Protein AF-A0A848NKE8-F1 (afdb_monomer)

Organism: NCBI:txid72557

Sequence (154 aa):
MSNIYPDYAARIQYDFYLLTLDDYPPIWFAGTSPGAWQYAVDIMYRCLKVGYWNLWSEGWMKARQLRNYEDFCNKLAQFNPHKLSNEGAIYWLSPLIYSSDLGEQLVKKYDLATLESYEAGKEYSVCKPFIDEIEKAFAENNIPWGKKLFPVQA

Radius of gyration: 14.75 Å; Cα contacts (8 Å, |Δi|>4): 205; chains: 1; bounding box: 35×33×41 Å

Mean predicted aligned error: 3.87 Å

Foldseek 3Di:
DAPQDPLLLLVLLQVLVVLVVDWAFLLVQCPDDQVSLLVSLLSQLLCCLLVQKDKQAPVVCVVVVNPGSLSLSLLSLEARSNRGDPSNCSSRPPIIMHGDPNSVCLCVVQVSVPWDHRDPPDDGDGSVVSSVVSQVSCVVSVRHPPDRPHHHDD

pLDDT: mean 91.35, std 7.84, range [54.53, 98.06]

Solvent-accessible surface area (backbone atoms only — not comparable to full-atom values): 8792 Å² total; per-residue (Å²): 132,79,77,63,53,69,71,56,43,31,42,52,51,37,53,56,40,49,28,71,76,50,70,40,32,55,51,70,52,24,62,93,50,87,70,31,42,48,51,27,45,54,52,51,43,48,32,46,74,76,44,32,28,43,66,71,32,71,70,59,34,54,76,66,71,38,87,49,65,64,54,48,33,48,50,54,22,65,36,45,82,92,65,60,44,81,70,34,42,55,66,33,60,64,39,30,36,30,49,25,75,60,30,47,49,50,33,63,75,65,49,44,82,81,49,65,76,66,54,94,95,58,90,72,67,66,65,58,73,57,51,56,50,54,47,48,54,27,43,79,68,77,54,39,76,85,62,76,85,51,72,58,54,131

Nearest PDB structures (foldseek):
  6wru-assembly1_Z  TM=5.029E-01  e=7.809E+00  Staphylococcus aureus
  7p48-assembly1_L  TM=2.711E-01  e=4.562E+00  Staphylococcus aureus
  7unv-assembly1_P  TM=2.967E-01  e=7.013E+00  Pseudomonas aeruginosa PAO1
  6dnc-assembly1_R  TM=2.978E-01  e=9.176E+00  Escherichia coli

Secondary structure (DSSP, 8-state):
--SS-HHHHHHHHHHHHHTTT--B-GGGGG-SSTTHHHHHHHHHHHHHHHTSEEEE-HHHHHHTT--SHHHHHHHHHHS-GGG--HHHHHHHHSSEEEE-HHHHHHHHHTTGGGSPPP-TTS-----HHHHHHHHHHHHHTT--TTS-SSPPP-

Structure (mmCIF, N/CA/C/O backbone):
data_AF-A0A848NKE8-F1
#
_entry.id   AF-A0A848NKE8-F1
#
loop_
_atom_site.group_PDB
_atom_site.id
_atom_site.type_symbol
_atom_site.label_atom_id
_atom_site.label_alt_id
_atom_site.label_comp_id
_atom_site.label_asym_id
_atom_site.label_entity_id
_atom_site.label_seq_id
_atom_site.pdbx_PDB_ins_code
_atom_site.Cartn_x
_atom_site.Cartn_y
_atom_site.Cartn_z
_atom_site.occupancy
_atom_site.B_iso_or_equiv
_atom_site.auth_seq_id
_atom_site.auth_comp_id
_atom_site.auth_asym_id
_atom_site.auth_atom_id
_atom_site.pdbx_PDB_model_num
ATOM 1 N N . MET A 1 1 ? 0.546 2.771 21.782 1.00 54.53 1 MET A N 1
ATOM 2 C CA . MET A 1 1 ? 0.247 3.925 20.904 1.00 54.53 1 MET A CA 1
ATOM 3 C C . MET A 1 1 ? 0.497 3.463 19.481 1.00 54.53 1 MET A C 1
ATOM 5 O O . MET A 1 1 ? 1.425 2.682 19.317 1.00 54.53 1 MET A O 1
ATOM 9 N N . SER A 1 2 ? -0.332 3.859 18.512 1.00 68.00 2 SER A N 1
ATOM 10 C CA . SER A 1 2 ? -0.109 3.461 17.114 1.00 68.00 2 SER A CA 1
ATOM 11 C C . SER A 1 2 ? 1.147 4.142 16.568 1.00 68.00 2 SER A C 1
ATOM 13 O O . SER A 1 2 ? 1.379 5.313 16.874 1.00 68.00 2 SER A O 1
ATOM 15 N N . ASN A 1 3 ? 1.959 3.424 15.789 1.00 78.75 3 ASN A N 1
ATOM 16 C CA . ASN A 1 3 ? 3.126 3.991 15.105 1.00 78.75 3 ASN A CA 1
ATOM 17 C C . ASN A 1 3 ? 2.748 4.640 13.764 1.00 78.75 3 ASN A C 1
ATOM 19 O O . ASN A 1 3 ? 3.600 5.242 13.106 1.00 78.75 3 ASN A O 1
ATOM 23 N N . ILE A 1 4 ? 1.491 4.506 13.331 1.00 87.38 4 ILE A N 1
ATOM 24 C CA . ILE A 1 4 ? 0.986 5.127 12.110 1.00 87.38 4 ILE A CA 1
ATOM 25 C C . ILE A 1 4 ? 0.599 6.572 12.436 1.00 87.38 4 ILE A C 1
ATOM 27 O O . ILE A 1 4 ? -0.323 6.829 13.210 1.00 87.38 4 ILE A O 1
ATOM 31 N N . TYR A 1 5 ? 1.316 7.532 11.843 1.00 87.56 5 TYR A N 1
ATOM 32 C CA . TYR A 1 5 ? 0.975 8.952 11.952 1.00 87.56 5 TYR A CA 1
ATOM 33 C C . TYR A 1 5 ? -0.450 9.214 11.435 1.00 87.56 5 TYR A C 1
ATOM 35 O O . TYR A 1 5 ? -0.838 8.580 10.451 1.00 87.56 5 TYR A O 1
ATOM 43 N N . PRO A 1 6 ? -1.201 10.170 12.019 1.00 86.81 6 PRO A N 1
ATOM 44 C CA . PRO A 1 6 ? -2.597 10.429 11.649 1.00 86.81 6 PRO A CA 1
ATOM 45 C C . PRO A 1 6 ? -2.831 10.604 10.145 1.00 86.81 6 PRO A C 1
ATOM 47 O O . PRO A 1 6 ? -3.789 10.058 9.610 1.00 86.81 6 PRO A O 1
ATOM 50 N N . ASP A 1 7 ? -1.908 11.269 9.450 1.00 87.88 7 ASP A N 1
ATOM 51 C CA . ASP A 1 7 ? -2.026 11.521 8.012 1.00 87.88 7 ASP A CA 1
ATOM 52 C C . ASP A 1 7 ? -1.933 10.233 7.187 1.00 87.88 7 ASP A C 1
ATOM 54 O O . ASP A 1 7 ? -2.728 9.993 6.281 1.00 87.88 7 ASP A O 1
ATOM 58 N N . TYR A 1 8 ? -1.011 9.341 7.559 1.00 90.75 8 TYR A N 1
ATOM 59 C CA . TYR A 1 8 ? -0.940 8.014 6.956 1.00 90.75 8 TYR A CA 1
ATOM 60 C C . TYR A 1 8 ? -2.124 7.148 7.361 1.00 90.75 8 TYR A C 1
ATOM 62 O O . TYR A 1 8 ? -2.593 6.375 6.538 1.00 90.75 8 TYR A O 1
ATOM 70 N N . ALA A 1 9 ? -2.629 7.277 8.585 1.00 92.50 9 ALA A N 1
ATOM 71 C CA . ALA A 1 9 ? -3.792 6.526 9.032 1.00 92.50 9 ALA A CA 1
ATOM 72 C C . ALA A 1 9 ? -5.035 6.878 8.199 1.00 92.50 9 ALA A C 1
ATOM 74 O O . ALA A 1 9 ? -5.688 5.985 7.661 1.00 92.50 9 ALA A O 1
ATOM 75 N N . ALA A 1 10 ? -5.303 8.172 8.018 1.00 91.38 10 ALA A N 1
ATOM 76 C CA . ALA A 1 10 ? -6.396 8.653 7.180 1.00 91.38 10 ALA A CA 1
ATOM 77 C C . ALA A 1 10 ? -6.222 8.235 5.717 1.00 91.38 10 ALA A C 1
ATOM 79 O O . ALA A 1 10 ? -7.170 7.789 5.077 1.00 91.38 10 ALA A O 1
ATOM 80 N N . ARG A 1 11 ? -4.995 8.301 5.198 1.00 92.62 11 ARG A N 1
ATOM 81 C CA . ARG A 1 11 ? -4.713 7.852 3.838 1.00 92.62 11 ARG A CA 1
ATOM 82 C C . ARG A 1 11 ? -4.926 6.349 3.654 1.00 92.62 11 ARG A C 1
ATOM 84 O O . ARG A 1 11 ? -5.578 5.952 2.701 1.00 92.62 11 ARG A O 1
ATOM 91 N N . ILE A 1 12 ? -4.446 5.517 4.583 1.00 94.75 12 ILE A N 1
ATOM 92 C CA . ILE A 1 12 ? -4.625 4.059 4.515 1.00 94.75 12 ILE A CA 1
ATOM 93 C C . ILE A 1 12 ? -6.111 3.695 4.559 1.00 94.75 12 ILE A C 1
ATOM 95 O O . ILE A 1 12 ? -6.545 2.855 3.777 1.00 94.75 12 ILE A O 1
ATOM 99 N N . GLN A 1 13 ? -6.900 4.318 5.441 1.00 95.25 13 GLN A N 1
ATOM 100 C CA . GLN A 1 13 ? -8.339 4.037 5.506 1.00 95.25 13 GLN A CA 1
ATOM 101 C C . GLN A 1 13 ? -9.030 4.373 4.176 1.00 95.25 13 GLN A C 1
ATOM 103 O O . GLN A 1 13 ? -9.874 3.609 3.709 1.00 95.25 13 GLN A O 1
ATOM 108 N N . TYR A 1 14 ? -8.633 5.487 3.551 1.00 93.75 14 TYR A N 1
ATOM 109 C CA . TYR A 1 14 ? -9.186 5.931 2.281 1.00 93.75 14 TYR A CA 1
ATOM 110 C C . TYR A 1 14 ? -8.773 4.993 1.149 1.00 93.75 14 TYR A C 1
ATOM 112 O O . TYR A 1 14 ? -9.624 4.592 0.368 1.00 93.75 14 TYR A O 1
ATOM 120 N N . ASP A 1 15 ? -7.508 4.573 1.107 1.00 95.38 15 ASP A N 1
ATOM 121 C CA . ASP A 1 15 ? -6.999 3.618 0.121 1.00 95.38 15 ASP A CA 1
ATOM 122 C C . ASP A 1 15 ? -7.725 2.261 0.216 1.00 95.38 15 ASP A C 1
ATOM 124 O O . ASP A 1 15 ? -8.064 1.671 -0.809 1.00 95.38 15 ASP A O 1
ATOM 128 N N . PHE A 1 16 ? -8.025 1.784 1.432 1.00 96.69 16 PHE A N 1
ATOM 129 C CA . PHE A 1 16 ? -8.840 0.580 1.642 1.00 96.69 16 PHE A CA 1
ATOM 130 C C . PHE A 1 16 ? -10.266 0.746 1.123 1.00 96.69 16 PHE A C 1
ATOM 132 O O . PHE A 1 16 ? -10.754 -0.131 0.418 1.00 96.69 16 PHE A O 1
ATOM 139 N N . TYR A 1 17 ? -10.930 1.854 1.463 1.00 95.06 17 TYR A N 1
ATOM 140 C CA . TYR A 1 17 ? -12.274 2.132 0.965 1.00 95.06 17 TYR A CA 1
ATOM 141 C C . TYR A 1 17 ? -12.288 2.246 -0.564 1.00 95.06 17 TYR A C 1
ATOM 143 O O . TYR A 1 17 ? -13.112 1.622 -1.227 1.00 95.06 17 TYR A O 1
ATOM 151 N N . LEU A 1 18 ? -11.343 2.987 -1.134 1.00 93.50 18 LEU A N 1
ATOM 152 C CA . LEU A 1 18 ? -11.273 3.248 -2.562 1.00 93.50 18 LEU A CA 1
ATOM 153 C C . LEU A 1 18 ? -11.097 1.962 -3.379 1.00 93.50 18 LEU A C 1
ATOM 155 O O . LEU A 1 18 ? -11.766 1.794 -4.392 1.00 93.50 18 LEU A O 1
ATOM 159 N N . LEU A 1 19 ? -10.271 1.026 -2.907 1.00 95.69 19 LEU A N 1
ATOM 160 C CA . LEU A 1 19 ? -10.070 -0.278 -3.549 1.00 95.69 19 LEU A CA 1
ATOM 161 C C . LEU A 1 19 ? -11.298 -1.202 -3.512 1.00 95.69 19 LEU A C 1
ATOM 163 O O . LEU A 1 19 ? -11.263 -2.270 -4.119 1.00 95.69 19 LEU A O 1
ATOM 167 N N . THR A 1 20 ? -12.368 -0.824 -2.805 1.00 94.31 20 THR A N 1
ATOM 168 C CA . THR A 1 20 ? -13.674 -1.502 -2.919 1.00 94.31 20 THR A CA 1
ATOM 169 C C . THR A 1 20 ? -14.536 -0.954 -4.056 1.00 94.31 20 THR A C 1
ATOM 171 O O . THR A 1 20 ? -15.563 -1.549 -4.375 1.00 94.31 20 THR A O 1
ATOM 174 N N . LEU A 1 21 ? -14.149 0.181 -4.649 1.00 92.81 21 LEU A N 1
ATOM 175 C CA . LEU A 1 21 ? -14.893 0.838 -5.724 1.00 92.81 21 LEU A CA 1
ATOM 176 C C . LEU A 1 21 ? -14.376 0.448 -7.111 1.00 92.81 21 LEU A C 1
ATOM 178 O O . LEU A 1 21 ? -15.180 0.322 -8.032 1.00 92.81 21 LEU A O 1
ATOM 182 N N . ASP A 1 22 ? -13.059 0.300 -7.260 1.00 93.94 22 ASP A N 1
ATOM 183 C CA . ASP A 1 22 ? -12.402 -0.040 -8.525 1.00 93.94 22 ASP A CA 1
ATOM 184 C C . ASP A 1 22 ? -10.987 -0.593 -8.278 1.00 93.94 22 ASP A C 1
ATOM 186 O O . ASP A 1 22 ? -10.443 -0.514 -7.168 1.00 93.94 22 ASP A O 1
ATOM 190 N N . ASP A 1 23 ? -10.376 -1.098 -9.342 1.00 94.88 23 ASP A N 1
ATOM 191 C CA . ASP A 1 23 ? -8.998 -1.562 -9.365 1.00 94.88 23 ASP A CA 1
ATOM 192 C C . ASP A 1 23 ? -8.073 -0.417 -9.803 1.00 94.88 23 ASP A C 1
ATOM 194 O O . ASP A 1 23 ? -8.294 0.242 -10.822 1.00 94.88 23 ASP A O 1
ATOM 198 N N . TYR A 1 24 ? -6.975 -0.196 -9.078 1.00 95.44 24 TYR A N 1
ATOM 199 C CA . TYR A 1 24 ? -6.098 0.953 -9.317 1.00 95.44 24 TYR A CA 1
ATOM 200 C C . TYR A 1 24 ? -4.669 0.546 -9.671 1.00 95.44 24 TYR A C 1
ATOM 202 O O . TYR A 1 24 ? -4.090 -0.335 -9.030 1.00 95.44 24 TYR A O 1
ATOM 210 N N . PRO A 1 25 ? -4.027 1.217 -10.644 1.00 95.50 25 PRO A N 1
ATOM 211 C CA . PRO A 1 25 ? -2.602 1.044 -10.862 1.00 95.50 25 PRO A CA 1
ATOM 212 C C . PRO A 1 25 ? -1.800 1.573 -9.659 1.00 95.50 25 PRO A C 1
ATOM 214 O O . PRO A 1 25 ? -2.223 2.544 -9.021 1.00 95.50 25 PRO A O 1
ATOM 217 N N . PRO A 1 26 ? -0.601 1.024 -9.375 1.00 95.81 26 PRO A N 1
ATOM 218 C CA . PRO A 1 26 ? 0.244 1.452 -8.262 1.00 95.81 26 PRO A CA 1
ATOM 219 C C . PRO A 1 26 ? 0.461 2.964 -8.176 1.00 95.81 26 PRO A C 1
ATOM 221 O O . PRO A 1 26 ? 0.593 3.503 -7.077 1.00 95.81 26 PRO A O 1
ATOM 224 N N . ILE A 1 27 ? 0.493 3.661 -9.322 1.00 94.88 27 ILE A N 1
ATOM 225 C CA . ILE A 1 27 ? 0.768 5.104 -9.368 1.00 94.88 27 ILE A CA 1
ATOM 226 C C . ILE A 1 27 ? -0.252 5.915 -8.577 1.00 94.88 27 ILE A C 1
ATOM 228 O O . ILE A 1 27 ? 0.081 6.981 -8.069 1.00 94.88 27 ILE A O 1
ATOM 232 N N . TRP A 1 28 ? -1.466 5.393 -8.415 1.00 92.81 28 TRP A N 1
ATOM 233 C CA . TRP A 1 28 ? -2.498 6.040 -7.626 1.00 92.81 28 TRP A CA 1
ATOM 234 C C . TRP A 1 28 ? -2.055 6.252 -6.167 1.00 92.81 28 TRP A C 1
ATOM 236 O O . TRP A 1 28 ? -2.199 7.339 -5.604 1.00 92.81 28 TRP A O 1
ATOM 246 N N . PHE A 1 29 ? -1.380 5.259 -5.586 1.00 94.06 29 PHE A N 1
ATOM 247 C CA . PHE A 1 29 ? -0.853 5.319 -4.221 1.00 94.06 29 PHE A CA 1
ATOM 248 C C . PHE A 1 29 ? 0.424 6.157 -4.102 1.00 94.06 29 PHE A C 1
ATOM 250 O O . PHE A 1 29 ? 0.844 6.475 -2.991 1.00 94.06 29 PHE A O 1
ATOM 257 N N . ALA A 1 30 ? 1.061 6.556 -5.207 1.00 91.69 30 ALA A N 1
ATOM 258 C CA . ALA A 1 30 ? 2.278 7.368 -5.169 1.00 91.69 30 ALA A CA 1
ATOM 259 C C . ALA A 1 30 ? 2.028 8.809 -4.706 1.00 91.69 30 ALA A C 1
ATOM 261 O O . ALA A 1 30 ? 2.967 9.471 -4.272 1.00 91.69 30 ALA A O 1
ATOM 262 N N . GLY A 1 31 ? 0.776 9.283 -4.742 1.00 83.69 31 GLY A N 1
ATOM 263 C CA . GLY A 1 31 ? 0.428 10.665 -4.411 1.00 83.69 31 GLY A CA 1
ATOM 264 C C . GLY A 1 31 ? 1.139 11.677 -5.317 1.00 83.69 31 GLY A C 1
ATOM 265 O O . GLY A 1 31 ? 1.646 11.337 -6.383 1.00 83.69 31 GLY A O 1
ATOM 266 N N . THR A 1 32 ? 1.179 12.942 -4.900 1.00 77.31 32 THR A N 1
ATOM 267 C CA . THR A 1 32 ? 1.786 14.036 -5.686 1.00 77.31 32 THR A CA 1
ATOM 268 C C . THR A 1 32 ? 3.072 14.595 -5.077 1.00 77.31 32 THR A C 1
ATOM 270 O O . THR A 1 32 ? 3.802 15.316 -5.756 1.00 77.31 32 THR A O 1
ATOM 273 N N . SER A 1 33 ? 3.385 14.264 -3.820 1.00 74.69 33 SER A N 1
ATOM 274 C CA . SER A 1 33 ? 4.585 14.740 -3.129 1.00 74.69 33 SER A CA 1
ATOM 275 C C . SER A 1 33 ? 5.716 13.699 -3.175 1.00 74.69 33 SER A C 1
ATOM 277 O O . SER A 1 33 ? 5.448 12.509 -3.040 1.00 74.69 33 SER A O 1
ATOM 279 N N . PRO A 1 34 ? 7.000 14.101 -3.267 1.00 63.47 34 PRO A N 1
ATOM 280 C CA . PRO A 1 34 ? 8.119 13.151 -3.351 1.00 63.47 34 PRO A CA 1
ATOM 281 C C . PRO A 1 34 ? 8.209 12.139 -2.193 1.00 63.47 34 PRO A C 1
ATOM 283 O O . PRO A 1 34 ? 8.723 11.038 -2.370 1.00 63.47 34 PRO A O 1
ATOM 286 N N . GLY A 1 35 ? 7.707 12.490 -1.002 1.00 72.06 35 GLY A N 1
ATOM 287 C CA . GLY A 1 35 ? 7.657 11.589 0.157 1.00 72.06 35 GLY A CA 1
ATOM 288 C C . GLY A 1 35 ? 6.536 10.544 0.096 1.00 72.06 35 GLY A C 1
ATOM 289 O O . GLY A 1 35 ? 6.621 9.518 0.772 1.00 72.06 35 GLY A O 1
ATOM 290 N N . ALA A 1 36 ? 5.512 10.766 -0.733 1.00 84.25 36 ALA A N 1
ATOM 291 C CA . ALA A 1 36 ? 4.380 9.859 -0.886 1.00 84.25 36 ALA A CA 1
ATOM 292 C C . ALA A 1 36 ? 4.744 8.575 -1.650 1.00 84.25 36 ALA A C 1
ATOM 294 O O . ALA A 1 36 ? 4.089 7.552 -1.457 1.00 84.25 36 ALA A O 1
ATOM 295 N N . TRP A 1 37 ? 5.839 8.581 -2.416 1.00 92.12 37 TRP A N 1
ATOM 296 C CA . TRP A 1 37 ? 6.370 7.378 -3.053 1.00 92.12 37 TRP A CA 1
ATOM 297 C C . TRP A 1 37 ? 6.794 6.308 -2.033 1.00 92.12 37 TRP A C 1
ATOM 299 O O . TRP A 1 37 ? 6.420 5.143 -2.179 1.00 92.12 37 TRP A O 1
ATOM 309 N N . GLN A 1 38 ? 7.510 6.684 -0.965 1.00 94.19 38 GLN A N 1
ATOM 310 C CA . GLN A 1 38 ? 7.908 5.720 0.071 1.00 94.19 38 GLN A CA 1
ATOM 311 C C . GLN A 1 38 ? 6.682 5.103 0.749 1.00 94.19 38 GLN A C 1
ATOM 313 O O . GLN A 1 38 ? 6.631 3.889 0.928 1.00 94.19 38 GLN A O 1
ATOM 318 N N . TYR A 1 39 ? 5.683 5.934 1.065 1.00 94.00 39 TYR A N 1
ATOM 319 C CA . TYR A 1 39 ? 4.403 5.470 1.592 1.00 94.00 39 TYR A CA 1
ATOM 320 C C . TYR A 1 39 ? 3.767 4.422 0.675 1.00 94.00 39 TYR A C 1
ATOM 322 O O . TYR A 1 39 ? 3.403 3.353 1.154 1.00 94.00 39 TYR A O 1
ATOM 330 N N . ALA A 1 40 ? 3.686 4.708 -0.628 1.00 95.50 40 ALA A N 1
ATOM 331 C CA . ALA A 1 40 ? 3.049 3.840 -1.612 1.00 95.50 40 ALA A CA 1
ATOM 332 C C . ALA A 1 40 ? 3.652 2.434 -1.586 1.00 95.50 40 ALA A C 1
ATOM 334 O O . ALA A 1 40 ? 2.941 1.442 -1.449 1.00 95.50 40 ALA A O 1
ATOM 335 N N . VAL A 1 41 ? 4.981 2.349 -1.676 1.00 96.44 41 VAL A N 1
ATOM 336 C CA . VAL A 1 41 ? 5.694 1.067 -1.672 1.00 96.44 41 VAL A CA 1
ATOM 337 C C . VAL A 1 41 ? 5.481 0.328 -0.349 1.00 96.44 41 VAL A C 1
ATOM 339 O O . VAL A 1 41 ? 5.238 -0.881 -0.346 1.00 96.44 41 VAL A O 1
ATOM 342 N N . ASP A 1 42 ? 5.533 1.051 0.770 1.00 95.50 42 ASP A N 1
ATOM 343 C CA . ASP A 1 42 ? 5.389 0.480 2.105 1.00 95.50 42 ASP A CA 1
ATOM 344 C C . ASP A 1 42 ? 3.980 -0.054 2.391 1.00 95.50 42 ASP A C 1
ATOM 346 O O . ASP A 1 42 ? 3.868 -1.132 2.987 1.00 95.50 42 ASP A O 1
ATOM 350 N N . ILE A 1 43 ? 2.923 0.666 1.994 1.00 96.44 43 ILE A N 1
ATOM 351 C CA . ILE A 1 43 ? 1.542 0.219 2.207 1.00 96.44 43 ILE A CA 1
ATOM 352 C C . ILE A 1 43 ? 1.177 -0.915 1.253 1.00 96.44 43 ILE A C 1
ATOM 354 O O . ILE A 1 43 ? 0.656 -1.933 1.705 1.00 96.44 43 ILE A O 1
ATOM 358 N N . MET A 1 44 ? 1.550 -0.804 -0.030 1.00 97.06 44 MET A N 1
ATOM 359 C CA . MET A 1 44 ? 1.285 -1.846 -1.023 1.00 97.06 44 MET A CA 1
ATOM 360 C C . MET A 1 44 ? 1.898 -3.172 -0.594 1.00 97.06 44 MET A C 1
ATOM 362 O O . MET A 1 44 ? 1.196 -4.177 -0.546 1.00 97.06 44 MET A O 1
ATOM 366 N N . TYR A 1 45 ? 3.181 -3.184 -0.219 1.00 97.69 45 TYR A N 1
ATOM 367 C CA . TYR A 1 45 ? 3.821 -4.425 0.202 1.00 97.69 45 TYR A CA 1
ATOM 368 C C . TYR A 1 45 ? 3.117 -5.061 1.401 1.00 97.69 45 TYR A C 1
ATOM 370 O O . TYR A 1 45 ? 2.882 -6.267 1.413 1.00 97.69 45 TYR A O 1
ATOM 378 N N . ARG A 1 46 ? 2.770 -4.258 2.413 1.00 98.00 46 ARG A N 1
ATOM 379 C CA . ARG A 1 46 ? 2.135 -4.761 3.633 1.00 98.00 46 ARG A CA 1
ATOM 380 C C . ARG A 1 46 ? 0.759 -5.347 3.361 1.00 98.00 46 ARG A C 1
ATOM 382 O O . ARG A 1 46 ? 0.487 -6.465 3.792 1.00 98.00 46 ARG A O 1
ATOM 389 N N . CYS A 1 47 ? -0.071 -4.641 2.604 1.00 98.06 47 CYS A N 1
ATOM 390 C CA . CYS A 1 47 ? -1.403 -5.112 2.251 1.00 98.06 47 CYS A CA 1
ATOM 391 C C . CYS A 1 47 ? -1.360 -6.348 1.343 1.00 98.06 47 CYS A C 1
ATOM 393 O O . CYS A 1 47 ? -2.115 -7.288 1.580 1.00 98.06 47 CYS A O 1
ATOM 395 N N . LEU A 1 48 ? -0.440 -6.396 0.373 1.00 96.94 48 LEU A N 1
ATOM 396 C CA . LEU A 1 48 ? -0.232 -7.566 -0.488 1.00 96.94 48 LEU A CA 1
ATOM 397 C C . LEU A 1 48 ? 0.284 -8.777 0.303 1.00 96.94 48 LEU A C 1
ATOM 399 O O . LEU A 1 48 ? -0.168 -9.898 0.096 1.00 96.94 48 LEU A O 1
ATOM 403 N N . LYS A 1 49 ? 1.226 -8.569 1.233 1.00 96.75 49 LYS A N 1
ATOM 404 C CA . LYS A 1 49 ? 1.820 -9.647 2.038 1.00 96.75 49 LYS A CA 1
ATOM 405 C C . LYS A 1 49 ? 0.822 -10.254 3.023 1.00 96.75 49 LYS A C 1
ATOM 407 O O . LYS A 1 49 ? 0.834 -11.467 3.199 1.00 96.75 49 LYS A O 1
ATOM 412 N N . VAL A 1 50 ? -0.016 -9.426 3.652 1.00 97.50 50 VAL A N 1
ATOM 413 C CA . VAL A 1 50 ? -1.083 -9.890 4.559 1.00 97.50 50 VAL A CA 1
ATOM 414 C C . VAL A 1 50 ? -2.265 -10.488 3.789 1.00 97.50 50 VAL A C 1
ATOM 416 O O . VAL A 1 50 ? -2.989 -11.317 4.330 1.00 97.50 50 VAL A O 1
ATOM 419 N N . GLY A 1 51 ? -2.448 -10.104 2.524 1.00 97.06 51 GLY A N 1
ATOM 420 C CA . GLY 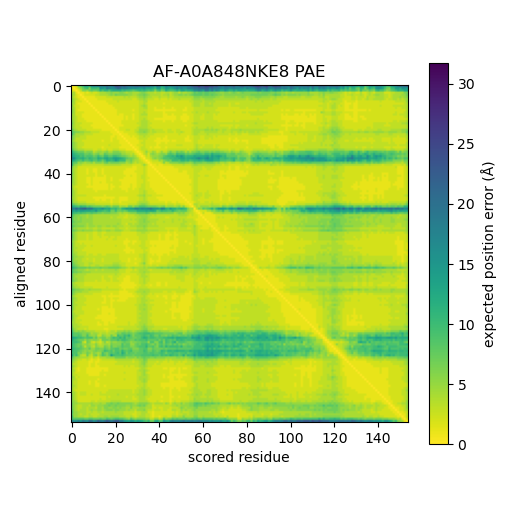A 1 51 ? -3.569 -10.546 1.697 1.00 97.06 51 GLY A CA 1
ATOM 421 C C . GLY A 1 51 ? -4.809 -9.667 1.836 1.00 97.06 51 GLY A C 1
ATOM 422 O O . GLY A 1 51 ? -5.907 -10.127 1.548 1.00 97.06 51 GLY A O 1
ATOM 423 N N . TYR A 1 52 ? -4.661 -8.414 2.276 1.00 98.06 52 TYR A N 1
ATOM 424 C CA . TYR A 1 52 ? -5.733 -7.413 2.225 1.00 98.06 52 TYR A CA 1
ATOM 425 C C . TYR A 1 52 ? -5.963 -6.893 0.811 1.00 98.06 52 TYR A C 1
ATOM 427 O O . TYR A 1 52 ? -7.099 -6.626 0.432 1.00 98.06 52 TYR A O 1
ATOM 435 N N . TRP A 1 53 ? -4.890 -6.765 0.033 1.00 97.56 53 TRP A N 1
ATOM 436 C CA . TRP A 1 53 ? -4.948 -6.391 -1.375 1.00 97.56 53 TRP A CA 1
ATOM 437 C C . TRP A 1 53 ? -4.406 -7.531 -2.225 1.00 97.56 53 TRP A C 1
ATOM 439 O O . TRP A 1 53 ? -3.584 -8.326 -1.766 1.00 97.56 53 TRP A O 1
ATOM 449 N N . ASN A 1 54 ? -4.834 -7.563 -3.478 1.00 95.38 54 ASN A N 1
ATOM 450 C CA . ASN A 1 54 ? -4.348 -8.469 -4.502 1.00 95.38 54 ASN A CA 1
ATOM 451 C C . ASN A 1 54 ? -3.816 -7.679 -5.699 1.00 95.38 54 ASN A C 1
ATOM 453 O O . ASN A 1 54 ? -4.049 -6.479 -5.836 1.00 95.38 54 ASN A O 1
ATOM 457 N N . LEU A 1 55 ? -3.085 -8.371 -6.572 1.00 92.88 55 LEU A N 1
ATOM 458 C CA . LEU A 1 55 ? -2.488 -7.793 -7.769 1.00 92.88 55 LEU A CA 1
ATOM 459 C C . LEU A 1 55 ? -2.981 -8.556 -9.003 1.00 92.88 55 LEU A C 1
ATOM 461 O O . LEU A 1 55 ? -2.653 -9.732 -9.178 1.00 92.88 55 LEU A O 1
ATOM 465 N N . TRP A 1 56 ? -3.742 -7.905 -9.883 1.00 84.19 56 TRP A N 1
ATOM 466 C CA . TRP A 1 56 ? -4.284 -8.514 -11.100 1.00 84.19 56 TRP A CA 1
ATOM 467 C C . TRP A 1 56 ? -3.201 -8.616 -12.172 1.00 84.19 56 TRP A C 1
ATOM 469 O O . TRP A 1 56 ? -3.099 -7.807 -13.094 1.00 84.19 56 TRP A O 1
ATOM 479 N N . SER A 1 57 ? -2.270 -9.552 -11.972 1.00 72.19 57 SER A N 1
ATOM 480 C CA . SER A 1 57 ? -1.032 -9.536 -12.744 1.00 72.19 57 SER A CA 1
ATOM 481 C C . SER A 1 57 ? -0.253 -10.852 -12.766 1.00 72.19 57 SER A C 1
ATOM 483 O O . SER A 1 57 ? 0.902 -10.819 -13.160 1.00 72.19 57 SER A O 1
ATOM 485 N N . GLU A 1 5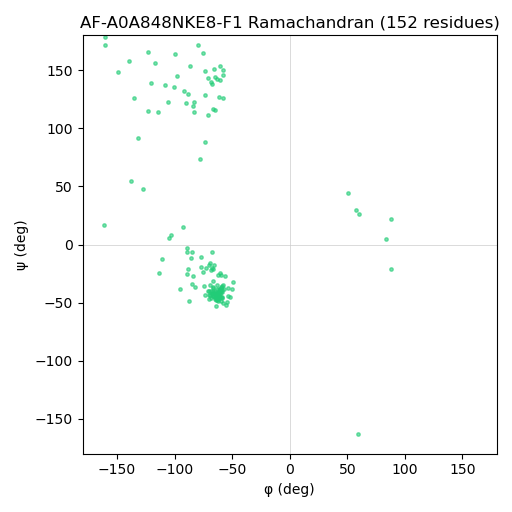8 ? -0.813 -12.018 -12.420 1.00 71.94 58 GLU A N 1
ATOM 486 C CA . GLU A 1 58 ? -0.024 -13.272 -12.384 1.00 71.94 58 GLU A CA 1
ATOM 487 C C . GLU A 1 58 ? 0.755 -13.532 -13.691 1.00 71.94 58 GLU A C 1
ATOM 489 O O . GLU A 1 58 ? 1.960 -13.804 -13.674 1.00 71.94 58 GLU A O 1
ATOM 494 N N . GLY A 1 59 ? 0.108 -13.343 -14.848 1.00 85.62 59 GLY A N 1
ATOM 495 C CA . GLY A 1 59 ? 0.776 -13.416 -16.153 1.00 85.62 59 GLY A CA 1
ATOM 496 C C . GLY A 1 59 ? 1.793 -12.289 -16.383 1.00 85.62 59 GLY A C 1
ATOM 497 O O . GLY A 1 59 ? 2.861 -12.514 -16.953 1.00 85.62 59 GLY A O 1
ATOM 498 N N . TRP A 1 60 ? 1.498 -11.084 -15.898 1.00 91.38 60 TRP A N 1
ATOM 499 C CA . TRP A 1 60 ? 2.362 -9.907 -16.008 1.00 91.38 60 TRP A CA 1
ATOM 500 C C . TRP A 1 60 ? 3.618 -10.010 -15.125 1.00 91.38 60 TRP A C 1
ATOM 502 O O . TRP A 1 60 ? 4.705 -9.666 -15.601 1.00 91.38 60 TRP A O 1
ATOM 512 N N . MET A 1 61 ? 3.496 -10.540 -13.902 1.00 92.38 61 MET A N 1
ATOM 513 C CA . MET A 1 61 ? 4.589 -10.832 -12.971 1.00 92.38 61 MET A CA 1
ATOM 514 C C . MET A 1 61 ? 5.497 -11.900 -13.561 1.00 92.38 61 MET A C 1
ATOM 516 O O . MET A 1 61 ? 6.709 -11.699 -13.644 1.00 92.38 61 MET A O 1
ATOM 520 N N . LYS A 1 62 ? 4.908 -12.993 -14.064 1.00 90.62 62 LYS A N 1
ATOM 521 C CA . LYS A 1 62 ? 5.652 -14.071 -14.720 1.00 90.62 62 LYS A CA 1
ATOM 522 C C . LYS A 1 62 ? 6.427 -13.569 -15.938 1.00 90.62 62 LYS A C 1
ATOM 524 O O . LYS A 1 62 ? 7.610 -13.874 -16.067 1.00 90.62 62 LYS A O 1
ATOM 529 N N . ALA A 1 63 ? 5.804 -12.755 -16.794 1.00 91.62 63 ALA A N 1
ATOM 530 C CA . ALA A 1 63 ? 6.461 -12.166 -17.966 1.00 91.62 63 ALA A CA 1
ATOM 531 C C . ALA A 1 63 ? 7.663 -11.270 -17.604 1.00 91.62 63 ALA A C 1
ATOM 533 O O . ALA A 1 63 ? 8.568 -11.095 -18.415 1.00 91.62 63 ALA A O 1
ATOM 534 N N . ARG A 1 64 ? 7.689 -10.726 -16.382 1.00 92.94 64 ARG A N 1
ATOM 535 C CA . ARG A 1 64 ? 8.765 -9.872 -15.848 1.00 92.94 64 ARG A CA 1
ATOM 536 C C . ARG A 1 64 ? 9.688 -10.592 -14.873 1.00 92.94 64 ARG A C 1
ATOM 538 O O . ARG A 1 64 ? 10.535 -9.950 -14.263 1.00 92.94 64 ARG A O 1
ATOM 545 N N . GLN A 1 65 ? 9.536 -11.911 -14.741 1.00 94.00 65 GLN A N 1
ATOM 546 C CA . GLN A 1 65 ? 10.339 -12.752 -13.853 1.00 94.00 65 GLN A CA 1
ATOM 547 C C . GLN A 1 65 ? 10.273 -12.304 -12.378 1.00 94.00 65 GLN A C 1
ATOM 549 O O . GLN A 1 65 ? 11.220 -12.505 -11.621 1.00 94.00 65 GLN A O 1
ATOM 554 N 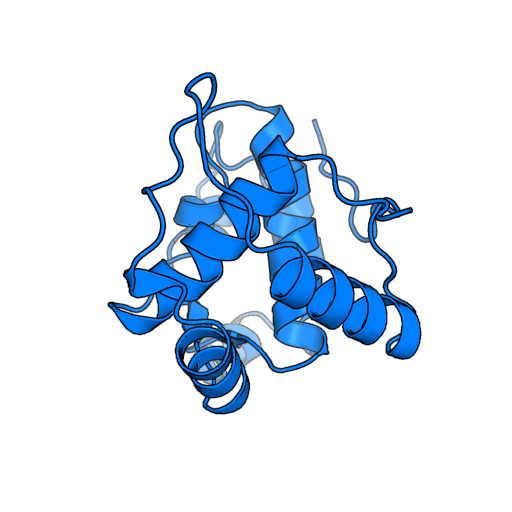N . LEU A 1 66 ? 9.150 -11.706 -11.962 1.00 94.50 66 LEU A N 1
ATOM 555 C CA . LEU A 1 66 ? 8.888 -11.367 -10.564 1.00 94.50 66 LEU A CA 1
ATOM 556 C C . LEU A 1 66 ? 8.342 -12.608 -9.860 1.00 94.50 66 LEU A C 1
ATOM 558 O O . LEU A 1 66 ? 7.334 -13.169 -10.290 1.00 94.50 66 LEU A O 1
ATOM 562 N N . ARG A 1 67 ? 9.006 -13.052 -8.791 1.00 92.25 67 ARG A N 1
ATOM 563 C CA . ARG A 1 67 ? 8.666 -14.312 -8.107 1.00 92.25 67 ARG A CA 1
ATOM 564 C C . ARG A 1 67 ? 7.629 -14.120 -7.009 1.00 92.25 67 ARG A C 1
ATOM 566 O O . ARG A 1 67 ? 6.960 -15.073 -6.629 1.00 92.25 67 ARG A O 1
ATOM 573 N N . ASN A 1 68 ? 7.543 -12.915 -6.458 1.00 93.38 68 ASN A N 1
ATOM 574 C CA . ASN A 1 68 ? 6.698 -12.588 -5.317 1.00 93.38 68 ASN A CA 1
ATOM 575 C C . ASN A 1 68 ? 6.463 -11.067 -5.229 1.00 93.38 68 ASN A C 1
ATOM 577 O O . ASN A 1 68 ? 6.990 -10.284 -6.024 1.00 93.38 68 ASN A O 1
ATOM 581 N N . TYR A 1 69 ? 5.676 -10.646 -4.238 1.00 94.94 69 TYR A N 1
ATOM 582 C CA . TYR A 1 69 ? 5.404 -9.230 -3.985 1.00 94.94 69 TYR A CA 1
ATOM 583 C C . TYR A 1 69 ? 6.637 -8.441 -3.512 1.00 94.94 69 TYR A C 1
ATOM 585 O O . TYR A 1 69 ? 6.678 -7.229 -3.691 1.00 94.94 69 TYR A O 1
ATOM 593 N N . GLU A 1 70 ? 7.664 -9.105 -2.968 1.00 95.56 70 GLU A N 1
ATOM 594 C CA . GLU A 1 70 ? 8.927 -8.453 -2.586 1.00 95.56 70 GLU A CA 1
ATOM 595 C C . GLU A 1 70 ? 9.692 -7.991 -3.832 1.00 95.56 70 GLU A C 1
ATOM 597 O O . GLU A 1 70 ? 10.110 -6.837 -3.898 1.00 95.56 70 GLU A O 1
ATOM 602 N N . ASP A 1 71 ? 9.809 -8.845 -4.855 1.00 95.62 71 ASP A N 1
ATOM 603 C CA . ASP A 1 71 ? 10.424 -8.492 -6.139 1.00 95.62 71 ASP A CA 1
ATOM 604 C C . ASP A 1 71 ? 9.670 -7.324 -6.806 1.00 95.62 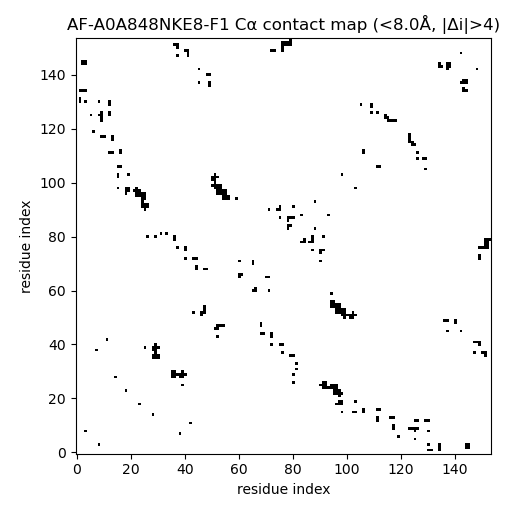71 ASP A C 1
ATOM 606 O O . ASP A 1 71 ? 10.291 -6.398 -7.335 1.00 95.62 71 ASP A O 1
ATOM 610 N N . PHE A 1 72 ? 8.333 -7.338 -6.746 1.00 95.94 72 PHE A N 1
ATOM 611 C CA . PHE A 1 72 ? 7.488 -6.267 -7.281 1.00 95.94 72 PHE A CA 1
ATOM 612 C C . PHE A 1 72 ? 7.701 -4.929 -6.558 1.00 95.94 72 PHE A C 1
ATOM 614 O O . PHE A 1 72 ? 8.013 -3.924 -7.199 1.00 95.94 72 PHE A O 1
ATOM 621 N N . CYS A 1 73 ? 7.596 -4.904 -5.228 1.00 96.31 73 CYS A N 1
ATOM 622 C CA . CYS A 1 73 ? 7.783 -3.681 -4.446 1.00 96.31 73 CYS A CA 1
ATOM 623 C C . CYS A 1 73 ? 9.232 -3.171 -4.497 1.00 96.31 73 CYS A C 1
ATOM 625 O O . CYS A 1 73 ? 9.451 -1.961 -4.530 1.00 96.31 73 CYS A O 1
ATOM 627 N N . ASN A 1 74 ? 10.222 -4.063 -4.610 1.00 96.31 74 ASN A N 1
ATOM 628 C CA . ASN A 1 74 ? 11.612 -3.681 -4.855 1.00 96.31 74 ASN A CA 1
ATOM 629 C C . ASN A 1 74 ? 11.786 -2.980 -6.214 1.00 96.31 74 ASN A C 1
ATOM 631 O O . ASN A 1 74 ? 12.535 -2.011 -6.314 1.00 96.31 74 ASN A O 1
ATOM 635 N N . LYS A 1 75 ? 11.070 -3.418 -7.261 1.00 95.81 75 LYS A N 1
ATOM 636 C CA . LYS A 1 75 ? 11.057 -2.715 -8.553 1.00 95.81 75 LYS A CA 1
ATOM 637 C C . LYS A 1 75 ? 10.387 -1.348 -8.455 1.00 95.81 75 LYS A C 1
ATOM 639 O O . LYS A 1 75 ? 10.950 -0.374 -8.944 1.00 95.81 75 LYS A O 1
ATOM 644 N N . LEU A 1 76 ? 9.248 -1.242 -7.771 1.00 95.69 76 LEU A N 1
ATOM 645 C CA . LEU A 1 76 ? 8.599 0.052 -7.535 1.00 95.69 76 LEU A CA 1
ATOM 646 C C . LEU A 1 76 ? 9.506 1.033 -6.775 1.00 95.69 76 LEU A C 1
ATOM 648 O O . LEU A 1 76 ? 9.494 2.221 -7.078 1.00 95.69 76 LEU A O 1
ATOM 652 N N . ALA A 1 77 ? 10.332 0.556 -5.839 1.00 96.00 77 ALA A N 1
ATOM 653 C CA . ALA A 1 77 ? 11.292 1.386 -5.105 1.00 96.00 77 ALA A CA 1
ATOM 654 C C . ALA A 1 77 ? 12.472 1.905 -5.956 1.00 96.00 77 ALA A C 1
ATOM 656 O O . ALA A 1 77 ? 13.149 2.848 -5.548 1.00 96.00 77 ALA A O 1
ATOM 657 N N . GLN A 1 78 ? 12.718 1.325 -7.135 1.00 95.38 78 GLN A N 1
ATOM 658 C CA . GLN A 1 78 ? 13.788 1.747 -8.051 1.00 95.38 78 GLN A CA 1
ATOM 659 C C . GLN A 1 78 ? 13.342 2.838 -9.034 1.00 95.38 78 GLN A C 1
ATOM 661 O O . GLN A 1 78 ? 14.184 3.551 -9.573 1.00 95.38 78 GLN A O 1
ATOM 666 N N . PHE A 1 79 ? 12.037 2.983 -9.282 1.00 94.31 79 PHE A N 1
ATOM 667 C CA . PHE A 1 79 ? 11.517 3.913 -10.286 1.00 94.31 79 PHE A CA 1
ATOM 668 C C . PHE A 1 79 ? 10.698 5.027 -9.647 1.00 94.31 79 PHE A C 1
ATOM 670 O O . PHE A 1 79 ? 9.608 4.776 -9.142 1.00 94.31 79 PHE A O 1
ATOM 677 N N . ASN A 1 80 ? 11.191 6.264 -9.728 1.00 92.81 80 ASN A N 1
ATOM 678 C CA . ASN A 1 80 ? 10.500 7.430 -9.188 1.00 92.81 80 ASN A CA 1
ATOM 679 C C . ASN A 1 80 ? 9.187 7.701 -9.958 1.00 92.81 80 ASN A C 1
ATOM 681 O O . ASN A 1 80 ? 9.247 8.042 -11.145 1.00 92.81 80 ASN A O 1
ATOM 685 N N . PRO A 1 81 ? 8.007 7.613 -9.312 1.00 93.19 81 PRO A N 1
ATOM 686 C CA . PRO A 1 81 ? 6.718 7.791 -9.978 1.00 93.19 81 PRO A CA 1
ATOM 687 C C . PRO A 1 81 ? 6.477 9.228 -10.463 1.00 93.19 81 PRO A C 1
ATOM 689 O O . PRO A 1 81 ? 5.689 9.443 -11.379 1.00 93.19 81 PRO A O 1
ATOM 692 N N . HIS A 1 82 ? 7.191 10.213 -9.910 1.00 90.75 82 HIS A N 1
ATOM 693 C CA . HIS A 1 82 ? 7.106 11.622 -10.315 1.00 90.75 82 HIS A CA 1
ATOM 694 C C . HIS A 1 82 ? 8.090 11.983 -11.440 1.00 90.75 82 HIS A C 1
ATOM 696 O O . HIS A 1 82 ? 8.068 13.102 -11.953 1.00 90.75 82 HIS A O 1
ATOM 702 N N . LYS A 1 83 ? 8.977 11.052 -11.814 1.00 90.62 83 LYS A N 1
ATOM 703 C CA . LYS A 1 83 ? 9.946 11.172 -12.915 1.00 90.62 83 LYS A CA 1
ATOM 704 C C . LYS A 1 83 ? 9.987 9.859 -13.698 1.00 90.62 83 LYS A C 1
ATOM 706 O O . LYS A 1 83 ? 11.029 9.219 -13.828 1.00 90.62 83 LYS A O 1
ATOM 711 N N . LEU A 1 84 ? 8.811 9.440 -14.155 1.00 88.25 84 LEU A N 1
ATOM 712 C CA . LEU A 1 84 ? 8.578 8.102 -14.677 1.00 88.25 84 LEU A CA 1
ATOM 713 C C . LEU A 1 84 ? 9.385 7.849 -15.960 1.00 88.25 84 LEU A C 1
ATOM 715 O O . LEU A 1 84 ? 9.161 8.483 -16.989 1.00 88.25 84 LEU A O 1
ATOM 719 N N . SER A 1 85 ? 10.322 6.903 -15.902 1.00 93.94 85 SER A N 1
ATOM 720 C CA . SER A 1 85 ? 10.972 6.368 -17.100 1.00 93.94 85 SER A CA 1
ATOM 721 C C . SER A 1 85 ? 10.030 5.413 -17.840 1.00 93.94 85 SER A C 1
ATOM 723 O O . SER A 1 85 ? 9.059 4.917 -17.266 1.00 93.94 85 SER A O 1
ATOM 725 N N . ASN A 1 86 ? 10.346 5.083 -19.097 1.00 94.12 86 ASN A N 1
ATOM 726 C CA . ASN A 1 86 ? 9.591 4.071 -19.849 1.00 94.12 86 ASN A CA 1
ATOM 727 C C . ASN A 1 86 ? 9.559 2.718 -19.121 1.00 94.12 86 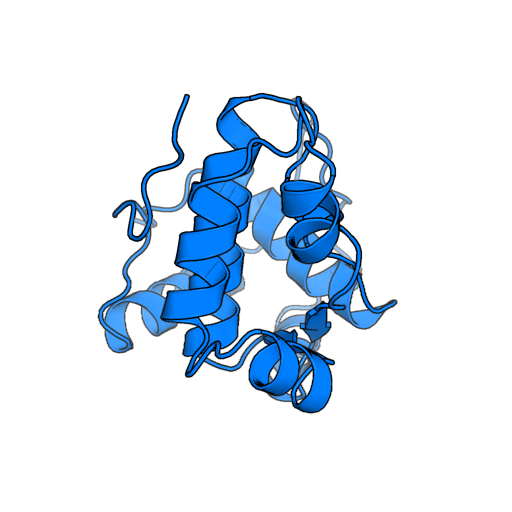ASN A C 1
ATOM 729 O O . ASN A 1 86 ? 8.534 2.045 -19.119 1.00 94.12 86 ASN A O 1
ATOM 733 N N . GLU A 1 87 ? 10.663 2.329 -18.474 1.00 93.38 87 GLU A N 1
ATOM 734 C CA . GLU A 1 87 ? 10.700 1.107 -17.668 1.00 93.38 87 GLU A CA 1
ATOM 735 C C . GLU A 1 87 ? 9.860 1.255 -16.393 1.00 93.38 87 GLU A C 1
ATOM 737 O O . GLU A 1 87 ? 9.067 0.373 -16.082 1.00 93.38 87 GLU A O 1
ATOM 742 N N . GLY A 1 88 ? 9.945 2.391 -15.695 1.00 94.50 88 GLY A N 1
ATOM 743 C CA . GLY A 1 88 ? 9.125 2.663 -14.514 1.00 94.50 88 GLY A CA 1
ATOM 744 C C . GLY A 1 88 ? 7.626 2.634 -14.807 1.00 94.50 88 GLY A C 1
ATOM 745 O O . GLY A 1 88 ? 6.857 2.089 -14.016 1.00 94.50 88 GLY A O 1
ATOM 746 N N . ALA A 1 89 ? 7.213 3.134 -15.974 1.00 95.19 89 ALA A N 1
ATOM 747 C CA . ALA A 1 89 ? 5.822 3.126 -16.419 1.00 95.19 89 ALA A CA 1
ATOM 748 C C . ALA A 1 89 ? 5.231 1.716 -16.479 1.00 95.19 89 ALA A C 1
ATOM 750 O O . ALA A 1 89 ? 4.068 1.512 -16.132 1.00 95.19 89 ALA A O 1
ATOM 751 N N . ILE A 1 90 ? 6.049 0.726 -16.836 1.00 94.56 90 ILE A N 1
ATOM 752 C CA . ILE A 1 90 ? 5.628 -0.671 -16.871 1.00 94.56 90 ILE A CA 1
ATOM 753 C C . ILE A 1 90 ? 5.184 -1.143 -15.480 1.00 94.56 90 ILE A C 1
ATOM 755 O O . ILE A 1 90 ? 4.174 -1.833 -15.377 1.00 94.56 90 ILE A O 1
ATOM 759 N N . TYR A 1 91 ? 5.910 -0.783 -14.420 1.00 95.38 91 TYR A N 1
ATOM 760 C CA . TYR A 1 91 ? 5.606 -1.221 -13.053 1.00 95.38 91 TYR A CA 1
ATOM 761 C C . TYR A 1 91 ? 4.525 -0.369 -12.388 1.00 95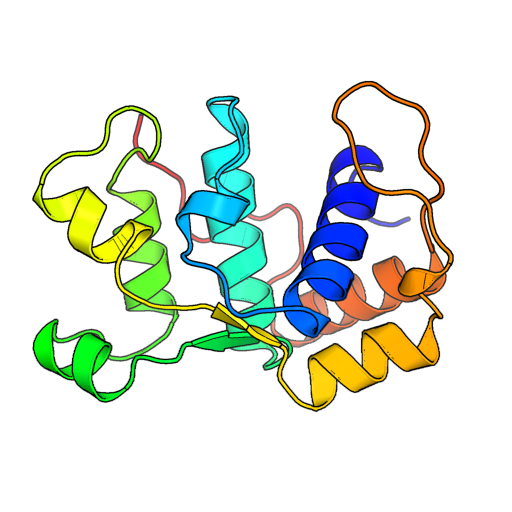.38 91 TYR A C 1
ATOM 763 O O . TYR A 1 91 ? 3.699 -0.907 -11.662 1.00 95.38 91 TYR A O 1
ATOM 771 N N . TRP A 1 92 ? 4.509 0.938 -12.652 1.00 95.62 92 TRP A N 1
ATOM 772 C CA . TRP A 1 92 ? 3.602 1.876 -11.990 1.00 95.62 92 TRP A CA 1
ATOM 773 C C . TRP A 1 92 ? 2.208 1.966 -12.615 1.00 95.62 92 TRP A C 1
ATOM 775 O O . TRP A 1 92 ? 1.269 2.317 -11.904 1.00 95.62 92 TRP A O 1
ATOM 785 N N . LEU A 1 93 ? 2.069 1.678 -13.916 1.00 95.00 93 LEU A N 1
ATOM 786 C CA . LEU A 1 93 ? 0.819 1.902 -14.659 1.00 95.00 93 LEU A CA 1
ATOM 787 C C . LEU A 1 93 ? 0.123 0.626 -15.134 1.00 95.00 93 LEU A C 1
ATOM 789 O O . LEU A 1 93 ? -1.066 0.669 -15.418 1.00 95.00 93 LEU A O 1
ATOM 793 N N . SER A 1 94 ? 0.855 -0.479 -15.303 1.00 92.88 94 SER A N 1
ATOM 794 C CA . SER A 1 94 ? 0.296 -1.678 -15.945 1.00 92.88 94 SER A CA 1
ATOM 795 C C . SER A 1 94 ? -0.416 -2.654 -15.004 1.00 92.88 94 SER A C 1
ATOM 797 O O . SER A 1 94 ? -1.488 -3.119 -15.382 1.00 92.88 94 SER A O 1
ATOM 799 N N . PRO A 1 95 ? 0.152 -3.062 -13.850 1.00 94.69 95 PRO A N 1
ATOM 800 C CA . PRO A 1 95 ? -0.570 -3.966 -12.965 1.00 94.69 95 PRO A CA 1
ATOM 801 C C . PRO A 1 95 ? -1.683 -3.196 -12.253 1.00 94.69 95 PRO A C 1
ATOM 803 O O . PRO A 1 95 ? -1.520 -2.011 -11.973 1.00 94.69 95 PRO A O 1
ATOM 806 N N . LEU A 1 96 ? -2.782 -3.874 -11.932 1.00 95.12 96 LEU A N 1
ATOM 807 C CA . LEU A 1 96 ? -3.852 -3.304 -11.118 1.00 95.12 96 LEU A CA 1
ATOM 808 C C . LEU A 1 96 ? -3.849 -3.937 -9.729 1.00 95.12 96 LEU A C 1
ATOM 810 O O . LEU A 1 96 ? -3.659 -5.146 -9.588 1.00 95.12 96 LEU A O 1
ATOM 814 N N . ILE A 1 97 ? -4.023 -3.105 -8.712 1.00 96.75 97 ILE A N 1
ATOM 815 C CA . ILE A 1 97 ? -4.209 -3.494 -7.319 1.00 96.75 97 ILE A CA 1
ATOM 816 C C . ILE A 1 97 ? -5.698 -3.403 -7.027 1.00 96.75 97 ILE A C 1
ATOM 818 O O . ILE A 1 97 ? -6.333 -2.422 -7.401 1.00 96.75 97 ILE A O 1
ATOM 822 N N . TYR A 1 98 ? -6.227 -4.410 -6.346 1.00 96.12 98 TYR A N 1
ATOM 823 C CA . TYR A 1 98 ? -7.637 -4.486 -5.981 1.00 96.12 98 TYR A CA 1
ATOM 824 C C . TYR A 1 98 ? -7.792 -5.023 -4.561 1.00 96.12 98 TYR A C 1
ATOM 826 O O . TYR A 1 98 ? -6.879 -5.671 -4.028 1.00 96.12 98 TYR A O 1
ATOM 834 N N . SER A 1 99 ? -8.925 -4.739 -3.920 1.00 97.00 99 SER A N 1
ATOM 835 C CA . SER A 1 99 ? -9.209 -5.295 -2.597 1.00 97.00 99 SER A CA 1
ATOM 836 C C . SER A 1 99 ? -9.423 -6.807 -2.685 1.00 97.00 99 SER A C 1
ATOM 838 O O . SER A 1 99 ? -10.092 -7.304 -3.585 1.00 97.00 99 SER A O 1
ATOM 840 N N . SER A 1 100 ? -8.879 -7.562 -1.733 1.00 97.06 100 SER A N 1
ATOM 841 C CA . SER A 1 100 ? -9.281 -8.957 -1.542 1.00 97.06 100 SER A CA 1
ATOM 842 C C . SER A 1 100 ? -10.597 -9.038 -0.758 1.00 97.06 100 SER A C 1
ATOM 844 O O . SER A 1 100 ? -11.023 -8.052 -0.148 1.00 97.06 100 SER A O 1
ATOM 846 N N . ASP A 1 101 ? -11.177 -10.238 -0.659 1.00 97.31 101 ASP A N 1
ATOM 847 C CA . ASP A 1 101 ? -12.310 -10.509 0.237 1.00 97.31 101 ASP A CA 1
ATOM 848 C C . ASP A 1 101 ? -12.012 -10.100 1.690 1.00 97.31 101 ASP A C 1
ATOM 850 O O . ASP A 1 101 ? -12.883 -9.585 2.391 1.00 97.31 101 ASP A O 1
ATOM 854 N N . LEU A 1 102 ? -10.773 -10.309 2.154 1.00 97.19 102 LEU A N 1
ATOM 855 C CA . LEU A 1 102 ? -10.351 -9.930 3.502 1.00 97.19 102 LEU A CA 1
ATOM 856 C C . LEU A 1 102 ? -10.266 -8.402 3.652 1.00 97.19 102 LEU A C 1
ATOM 858 O O . LEU A 1 102 ? -10.681 -7.863 4.679 1.00 97.19 102 LEU A O 1
ATOM 862 N N . GLY A 1 103 ? -9.762 -7.702 2.631 1.00 97.25 103 GLY A N 1
ATOM 863 C CA . GLY A 1 103 ? -9.753 -6.238 2.587 1.00 97.25 103 GLY A CA 1
ATOM 864 C C . GLY A 1 103 ? -11.166 -5.651 2.606 1.00 97.25 103 GLY A C 1
ATOM 865 O O . GLY A 1 103 ? -11.457 -4.757 3.402 1.00 97.25 103 GLY A O 1
ATOM 866 N N . GLU A 1 104 ? -12.083 -6.220 1.821 1.00 97.00 104 GLU A N 1
ATOM 867 C CA . GLU A 1 104 ? -13.483 -5.792 1.792 1.00 97.00 104 GLU A CA 1
ATOM 868 C C . GLU A 1 104 ? -14.193 -6.034 3.127 1.00 97.00 104 GLU A C 1
ATOM 870 O O . GLU A 1 104 ? -14.994 -5.209 3.576 1.00 97.00 104 GLU A O 1
ATOM 875 N N . GLN A 1 105 ? -13.916 -7.169 3.775 1.00 97.50 105 GLN A N 1
ATOM 876 C CA . GLN A 1 105 ? -14.462 -7.473 5.096 1.00 97.50 105 GLN A CA 1
ATOM 877 C C . GLN A 1 105 ? -14.015 -6.444 6.136 1.00 97.50 105 GLN A C 1
ATOM 879 O O . GLN A 1 105 ? -14.835 -6.048 6.963 1.00 97.50 105 GLN A O 1
ATOM 884 N N . LEU A 1 106 ? -12.766 -5.967 6.082 1.00 97.25 106 LEU A N 1
ATOM 885 C CA . LEU A 1 106 ? -12.297 -4.889 6.957 1.00 97.25 106 LEU A CA 1
ATOM 886 C C . LEU A 1 106 ? -13.047 -3.579 6.707 1.00 97.25 106 LEU A C 1
ATOM 888 O O . LEU A 1 106 ? -13.495 -2.949 7.665 1.00 97.25 106 LEU A O 1
ATOM 892 N N . VAL A 1 107 ? -13.226 -3.197 5.440 1.00 96.62 107 VAL A N 1
ATOM 893 C CA . VAL A 1 107 ? -13.960 -1.977 5.063 1.00 96.62 107 VAL A CA 1
ATOM 894 C C . VAL A 1 107 ? -15.393 -2.021 5.595 1.00 96.62 107 VAL A C 1
ATOM 896 O O . VAL A 1 107 ? -15.839 -1.059 6.217 1.00 96.62 107 VAL A O 1
ATOM 899 N N . LYS A 1 108 ? -16.086 -3.156 5.426 1.00 96.25 108 LYS A N 1
ATOM 900 C CA . LYS A 1 108 ? -17.458 -3.372 5.922 1.00 96.25 108 LYS A CA 1
ATOM 901 C C . LYS A 1 108 ? -17.523 -3.406 7.451 1.00 96.25 108 LYS A C 1
ATOM 903 O O . LYS A 1 108 ? -18.400 -2.785 8.040 1.00 96.25 108 LYS A O 1
ATOM 908 N N . LYS A 1 109 ? -16.595 -4.112 8.106 1.00 97.44 109 LYS A N 1
ATOM 909 C CA . LYS A 1 109 ? -16.532 -4.255 9.573 1.00 97.44 109 LYS A CA 1
ATOM 910 C C . LYS A 1 109 ? -16.385 -2.912 10.285 1.00 97.44 109 LYS A C 1
ATOM 912 O O . LYS A 1 109 ? -16.936 -2.742 11.369 1.00 97.44 109 LYS A O 1
ATOM 917 N N . TYR A 1 110 ? -15.624 -1.997 9.692 1.00 96.88 110 TYR A N 1
ATOM 918 C CA . TYR A 1 110 ? -15.304 -0.697 10.277 1.00 96.88 110 TYR A CA 1
ATOM 919 C C . TYR A 1 110 ? -16.059 0.474 9.650 1.00 96.88 110 TYR A C 1
ATOM 921 O O . TYR A 1 110 ? -15.786 1.614 10.016 1.00 96.88 110 TYR A O 1
ATOM 929 N N . ASP A 1 111 ? -16.992 0.184 8.740 1.00 94.06 111 ASP A N 1
ATOM 930 C CA . ASP A 1 111 ? -17.834 1.160 8.050 1.00 94.06 111 ASP A CA 1
ATOM 931 C C . ASP A 1 111 ? -17.033 2.319 7.429 1.00 94.06 111 ASP A C 1
ATOM 933 O O . ASP A 1 111 ? -17.379 3.490 7.553 1.00 94.06 111 ASP A O 1
ATOM 937 N N . LEU A 1 112 ? -15.915 2.007 6.759 1.00 93.25 112 LEU A N 1
ATOM 938 C CA . LEU A 1 112 ? -14.996 3.050 6.274 1.00 93.25 112 LEU A CA 1
ATOM 939 C C . LEU A 1 112 ? -15.615 3.950 5.189 1.00 93.25 112 LEU A C 1
ATOM 941 O O . LEU A 1 112 ? -15.117 5.046 4.955 1.00 93.25 112 LEU A O 1
ATOM 945 N N . ALA A 1 113 ? -16.704 3.510 4.551 1.00 85.50 113 ALA A N 1
ATOM 946 C CA . ALA A 1 113 ? -17.428 4.273 3.535 1.00 85.50 113 ALA A CA 1
ATOM 947 C C . ALA A 1 113 ? -18.147 5.515 4.092 1.00 85.50 113 ALA A C 1
ATOM 949 O O . ALA A 1 113 ? -18.451 6.43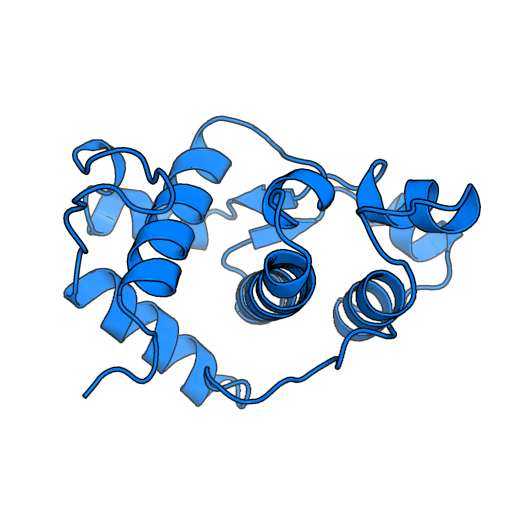2 3.331 1.00 85.50 113 ALA A O 1
ATOM 950 N N . THR A 1 114 ? -18.439 5.551 5.398 1.00 82.94 114 THR A N 1
ATOM 951 C CA . THR A 1 114 ? -19.096 6.698 6.050 1.00 82.94 114 THR A CA 1
ATOM 952 C C . THR A 1 114 ? -18.106 7.739 6.567 1.00 82.94 114 THR A C 1
ATOM 954 O O . THR A 1 114 ? -18.516 8.787 7.070 1.00 82.94 114 THR A O 1
ATOM 957 N N . LEU A 1 115 ? -16.804 7.478 6.426 1.00 81.94 115 LEU A N 1
ATOM 958 C CA . LEU A 1 115 ? -15.740 8.387 6.830 1.00 81.94 115 LEU A CA 1
ATOM 959 C C . LEU A 1 115 ? -15.418 9.386 5.715 1.00 81.94 115 LEU A C 1
ATOM 961 O O . LEU A 1 115 ? -15.614 9.127 4.529 1.00 81.94 115 LEU A O 1
ATOM 965 N N . GLU A 1 116 ? -14.903 10.548 6.107 1.00 74.50 116 GLU A N 1
ATOM 966 C CA . GLU A 1 116 ? -14.512 11.597 5.167 1.00 74.50 116 GLU A CA 1
ATOM 967 C C . GLU A 1 116 ? -13.380 11.130 4.237 1.00 74.50 116 GLU A C 1
ATOM 969 O O . GLU A 1 116 ? -12.452 10.426 4.648 1.00 74.50 116 GLU A O 1
ATOM 974 N N . SER A 1 117 ? -13.441 11.556 2.971 1.00 77.50 117 SER A N 1
ATOM 975 C CA . SER A 1 117 ? -12.371 11.319 2.000 1.00 77.50 117 SER A CA 1
ATOM 976 C C . SER A 1 117 ? -11.066 11.966 2.458 1.00 77.50 117 SER A C 1
ATOM 978 O O . SER A 1 117 ? -11.073 13.096 2.949 1.00 77.50 117 SER A O 1
ATOM 980 N N . TYR A 1 118 ? -9.936 11.300 2.227 1.00 81.06 118 TYR A N 1
ATOM 981 C CA . TYR A 1 118 ? -8.633 11.873 2.548 1.00 81.06 118 TYR A CA 1
ATOM 982 C C . TYR A 1 118 ? -8.244 12.982 1.562 1.00 81.06 118 TYR A C 1
ATOM 984 O O . TYR A 1 118 ? -8.195 12.770 0.350 1.00 81.06 118 TYR A O 1
ATOM 992 N N . GLU A 1 119 ? -7.872 14.143 2.100 1.00 79.56 119 GLU A N 1
ATOM 993 C CA . GLU A 1 119 ? -7.188 15.208 1.372 1.00 79.56 119 GLU A CA 1
ATOM 994 C C . GLU A 1 119 ? -6.037 15.748 2.225 1.00 79.56 119 GLU A C 1
ATOM 996 O O . GLU A 1 119 ? -6.223 16.138 3.380 1.00 79.56 119 GLU A O 1
ATOM 1001 N N . ALA A 1 120 ? -4.828 15.761 1.659 1.00 74.81 120 ALA A N 1
ATOM 1002 C CA . ALA A 1 120 ? -3.627 16.162 2.381 1.00 74.81 120 ALA A CA 1
ATOM 1003 C C . ALA A 1 120 ? -3.752 17.596 2.927 1.00 74.81 120 ALA A C 1
ATOM 1005 O O . ALA A 1 120 ? -3.997 18.541 2.176 1.00 74.81 120 ALA A O 1
ATOM 1006 N N . GLY A 1 121 ? -3.540 17.760 4.236 1.00 72.25 121 GLY A N 1
ATOM 1007 C CA . GLY A 1 121 ? -3.597 19.060 4.912 1.00 72.25 121 GLY A CA 1
ATOM 1008 C C . GLY A 1 121 ? -4.998 19.539 5.317 1.00 72.25 121 GLY A C 1
ATOM 1009 O O . GLY A 1 121 ? -5.108 20.659 5.817 1.00 72.25 121 GLY A O 1
ATOM 1010 N N . LYS A 1 122 ? -6.049 18.727 5.134 1.00 78.00 122 LYS A N 1
ATOM 1011 C CA . LYS A 1 122 ? -7.393 18.983 5.683 1.00 78.00 122 LYS A CA 1
ATOM 1012 C C . LYS A 1 122 ? -7.646 18.182 6.961 1.00 78.00 122 LYS A C 1
ATOM 1014 O O . LYS A 1 122 ? -6.907 17.250 7.263 1.00 78.00 122 LYS A O 1
ATOM 1019 N N . GLU A 1 123 ? -8.674 18.565 7.721 1.00 80.62 123 GLU A N 1
ATOM 1020 C CA . GLU A 1 123 ? -9.188 17.726 8.810 1.00 80.62 123 GLU A CA 1
ATOM 1021 C C . GLU A 1 123 ? -9.777 16.431 8.247 1.00 80.62 123 GLU A C 1
ATOM 1023 O O . GLU A 1 123 ? -10.348 16.416 7.157 1.00 80.62 123 GLU A O 1
ATOM 1028 N N . TYR A 1 124 ? -9.597 15.347 8.996 1.00 81.12 124 TYR A N 1
ATOM 1029 C CA . TYR A 1 124 ? -10.092 14.021 8.662 1.00 81.12 124 TYR A CA 1
ATOM 1030 C C . TYR A 1 124 ? -10.412 13.250 9.939 1.00 81.12 124 TYR A C 1
ATOM 1032 O O . TYR A 1 124 ? -9.738 13.378 10.966 1.00 81.12 124 TYR A O 1
ATOM 1040 N N . SER A 1 125 ? -11.412 12.381 9.855 1.00 87.25 125 SER A N 1
ATOM 1041 C CA . SER A 1 125 ? -11.718 11.414 10.908 1.00 87.25 125 SER A CA 1
ATOM 1042 C C . SER A 1 125 ? -10.923 10.129 10.697 1.00 87.25 125 SER A C 1
ATOM 1044 O O . SER A 1 125 ? -10.948 9.573 9.607 1.00 87.25 125 SER A O 1
ATOM 1046 N N . VAL A 1 126 ? -10.233 9.627 11.726 1.00 90.31 126 VAL A N 1
ATOM 1047 C CA . VAL A 1 126 ? -9.499 8.349 11.664 1.00 90.31 126 VAL A CA 1
ATOM 1048 C C . VAL A 1 126 ? -10.244 7.276 12.447 1.00 90.31 126 VAL A C 1
ATOM 1050 O O . VAL A 1 126 ? -10.431 7.405 13.661 1.00 90.31 126 VAL A O 1
ATOM 1053 N N . CYS A 1 127 ? -10.592 6.166 11.791 1.00 93.94 127 CYS A N 1
ATOM 1054 C CA . CYS A 1 127 ? -11.119 4.989 12.482 1.00 93.94 127 CYS A CA 1
ATOM 1055 C C . CYS A 1 127 ? -9.999 4.257 13.235 1.00 93.94 127 CYS A C 1
ATOM 1057 O O . CYS A 1 127 ? -9.348 3.346 12.725 1.00 93.94 127 CYS A O 1
ATOM 1059 N N . LYS A 1 128 ? -9.752 4.664 14.483 1.00 93.25 128 LYS A N 1
ATOM 1060 C CA . LYS A 1 128 ? -8.675 4.100 15.308 1.00 93.25 128 LYS A CA 1
ATOM 1061 C C . LYS A 1 128 ? -8.717 2.562 15.440 1.00 93.25 128 LYS A C 1
ATOM 1063 O O . LYS A 1 128 ? -7.653 1.963 15.299 1.00 93.25 128 LYS A O 1
ATOM 1068 N N . PRO A 1 129 ? -9.874 1.907 15.670 1.00 95.88 129 PRO A N 1
ATOM 1069 C CA . PRO A 1 129 ? -9.935 0.445 15.744 1.00 95.88 129 PRO A CA 1
ATOM 1070 C C . PRO A 1 129 ? -9.458 -0.259 14.466 1.00 95.88 129 PRO A C 1
ATOM 1072 O O . PRO A 1 129 ? -8.739 -1.251 14.554 1.00 95.88 129 PRO A O 1
ATOM 1075 N N . PHE A 1 130 ? -9.788 0.287 13.290 1.00 96.31 130 PHE A N 1
ATOM 1076 C CA . PHE A 1 130 ? -9.292 -0.219 12.008 1.00 96.31 130 PHE A CA 1
ATOM 1077 C C . PHE A 1 130 ? -7.763 -0.117 11.921 1.00 96.31 130 PHE A C 1
ATOM 1079 O O . PHE A 1 130 ? -7.094 -1.094 11.587 1.00 96.31 130 PHE A O 1
ATOM 1086 N N . ILE A 1 131 ? -7.205 1.041 12.284 1.00 96.44 131 ILE A N 1
ATOM 1087 C CA . ILE A 1 131 ? -5.757 1.290 12.245 1.00 96.44 131 ILE A CA 1
ATOM 1088 C C . ILE A 1 131 ? -4.997 0.370 13.204 1.00 96.44 131 ILE A C 1
ATOM 1090 O O . ILE A 1 131 ? -3.982 -0.214 12.824 1.00 96.44 131 ILE A O 1
ATOM 1094 N N . ASP A 1 132 ? -5.506 0.201 14.425 1.00 96.31 132 ASP A N 1
ATOM 1095 C CA . ASP A 1 132 ? -4.900 -0.686 15.417 1.00 96.31 132 ASP A CA 1
ATOM 1096 C C . ASP A 1 132 ? -4.931 -2.163 14.930 1.00 96.31 132 ASP A C 1
ATOM 1098 O O . ASP A 1 132 ? -3.977 -2.909 15.167 1.00 96.31 132 ASP A O 1
ATOM 1102 N N . GLU A 1 133 ? -5.972 -2.588 14.196 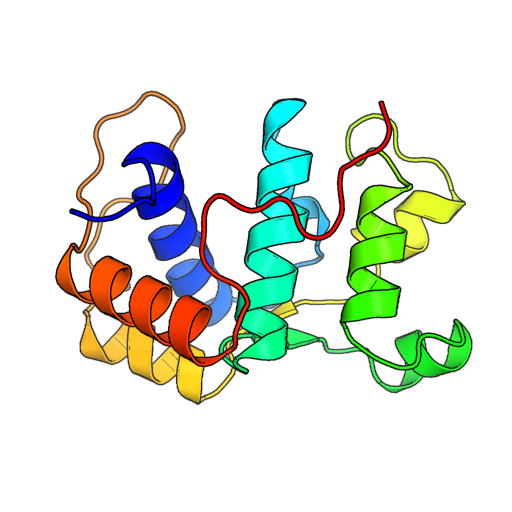1.00 96.81 133 GLU A N 1
ATOM 1103 C CA . GLU A 1 133 ? -6.075 -3.942 13.620 1.00 96.81 133 GLU A CA 1
ATOM 1104 C C . GLU A 1 133 ? -5.086 -4.186 12.473 1.00 96.81 133 GLU A C 1
ATOM 1106 O O . GLU A 1 133 ? -4.381 -5.200 12.480 1.00 96.81 133 GLU A O 1
ATOM 1111 N N . ILE A 1 134 ? -4.978 -3.263 11.512 1.00 97.06 134 ILE A N 1
ATOM 1112 C CA . ILE A 1 134 ? -4.019 -3.423 10.409 1.00 97.06 134 ILE A CA 1
ATOM 1113 C C . ILE A 1 134 ? -2.574 -3.349 10.909 1.00 97.06 134 ILE A C 1
ATOM 1115 O O . ILE A 1 134 ? -1.729 -4.120 10.458 1.00 97.06 134 ILE A O 1
ATOM 1119 N N . GLU A 1 135 ? -2.280 -2.483 11.884 1.00 96.06 135 GLU A N 1
ATOM 1120 C CA . GLU A 1 135 ? -0.938 -2.358 12.451 1.00 96.06 135 GLU A CA 1
ATOM 1121 C C . GLU A 1 135 ? -0.531 -3.638 13.183 1.00 96.06 135 GLU A C 1
ATOM 1123 O O . GLU A 1 135 ? 0.595 -4.119 13.019 1.00 96.06 135 GLU A O 1
ATOM 1128 N N . LYS A 1 136 ? -1.465 -4.230 13.938 1.00 96.62 136 LYS A N 1
ATOM 1129 C CA . LYS A 1 136 ? -1.271 -5.535 14.568 1.00 96.62 136 LYS A CA 1
ATOM 1130 C C . LYS A 1 136 ? -1.000 -6.619 13.524 1.00 96.62 136 LYS A C 1
ATOM 1132 O O . LYS A 1 136 ? -0.011 -7.336 13.659 1.00 96.62 136 LYS A O 1
ATOM 1137 N N . ALA A 1 137 ? -1.801 -6.696 12.461 1.00 97.62 137 ALA A N 1
ATOM 1138 C CA . ALA A 1 137 ? -1.602 -7.676 11.394 1.00 97.62 137 ALA A CA 1
ATOM 1139 C C . ALA A 1 137 ? -0.237 -7.516 10.700 1.00 97.62 137 ALA A C 1
ATOM 1141 O O . ALA A 1 137 ? 0.440 -8.504 10.406 1.00 97.62 137 ALA A O 1
ATOM 1142 N N . PHE A 1 138 ? 0.219 -6.278 10.485 1.00 96.94 138 PHE A N 1
ATOM 1143 C CA . PHE A 1 138 ? 1.553 -6.005 9.947 1.00 96.94 138 PHE A CA 1
ATOM 1144 C C . PHE A 1 138 ? 2.663 -6.480 10.892 1.00 96.94 138 PHE A C 1
ATOM 1146 O O . PHE A 1 138 ? 3.640 -7.083 10.443 1.00 96.94 138 PHE A O 1
ATOM 1153 N N . ALA A 1 139 ? 2.524 -6.241 12.197 1.00 96.25 139 ALA A N 1
ATOM 1154 C CA . ALA A 1 139 ? 3.487 -6.706 13.190 1.00 96.25 139 ALA A CA 1
ATOM 1155 C C . ALA A 1 139 ? 3.536 -8.243 13.275 1.00 96.25 139 ALA A C 1
ATOM 1157 O O . ALA A 1 139 ? 4.625 -8.815 13.263 1.00 96.25 139 ALA A O 1
ATOM 1158 N N . GLU A 1 140 ? 2.380 -8.912 13.277 1.00 97.12 140 GLU A N 1
ATOM 1159 C CA . GLU A 1 140 ? 2.262 -10.380 13.298 1.00 97.12 140 GLU A CA 1
ATOM 1160 C C . GLU A 1 140 ? 2.879 -11.042 12.053 1.00 97.12 140 GLU A C 1
ATOM 1162 O O . GLU A 1 140 ? 3.387 -12.159 12.129 1.00 97.12 140 GLU A O 1
ATOM 1167 N N . ASN A 1 141 ? 2.930 -10.323 10.927 1.00 96.25 141 ASN A N 1
ATOM 1168 C CA . ASN A 1 141 ? 3.581 -10.757 9.688 1.00 96.25 141 ASN A CA 1
ATOM 1169 C C . ASN A 1 141 ? 5.051 -10.300 9.558 1.00 96.25 141 ASN A C 1
ATOM 1171 O O . ASN A 1 141 ? 5.628 -10.378 8.474 1.00 96.25 141 ASN A O 1
ATOM 1175 N N . ASN A 1 142 ? 5.687 -9.840 10.645 1.00 95.12 142 ASN A N 1
ATOM 1176 C CA . ASN A 1 142 ? 7.081 -9.361 10.688 1.00 95.12 142 ASN A CA 1
ATOM 1177 C C . ASN A 1 142 ? 7.382 -8.156 9.772 1.00 95.12 142 ASN A C 1
ATOM 1179 O O . ASN A 1 142 ? 8.526 -7.933 9.362 1.00 95.12 142 ASN A O 1
ATOM 1183 N N . ILE A 1 143 ? 6.366 -7.349 9.471 1.00 95.88 143 ILE A N 1
ATOM 1184 C CA . ILE A 1 143 ? 6.446 -6.174 8.592 1.00 95.88 143 ILE A CA 1
ATOM 1185 C C . ILE A 1 143 ? 5.871 -4.918 9.276 1.00 95.88 143 ILE A C 1
ATOM 1187 O O . ILE A 1 143 ? 5.088 -4.190 8.663 1.00 95.88 143 ILE A O 1
ATOM 1191 N N . PRO A 1 144 ? 6.249 -4.618 10.538 1.00 95.31 144 PRO A N 1
ATOM 1192 C CA . PRO A 1 144 ? 5.638 -3.540 11.315 1.00 95.31 144 PRO A CA 1
ATOM 1193 C C . PRO A 1 144 ? 5.755 -2.189 10.605 1.00 95.31 144 PRO A C 1
ATOM 1195 O O . PRO A 1 144 ? 6.710 -1.941 9.857 1.00 95.31 144 PRO A O 1
ATOM 1198 N N . TRP A 1 145 ? 4.786 -1.303 10.834 1.00 93.12 145 TRP A N 1
ATOM 1199 C CA . TRP A 1 145 ? 4.837 0.059 10.307 1.00 93.12 145 TRP A CA 1
ATOM 1200 C C . TRP A 1 145 ? 6.065 0.830 10.830 1.00 93.12 145 TRP A C 1
ATOM 1202 O O . TRP A 1 145 ? 6.609 0.519 11.887 1.00 93.12 145 TRP A O 1
ATOM 1212 N N . GLY A 1 146 ? 6.541 1.818 10.068 1.00 87.12 146 GLY A N 1
ATOM 1213 C CA . GLY A 1 146 ? 7.705 2.648 10.416 1.00 87.12 146 GLY A CA 1
ATOM 1214 C C . GLY A 1 146 ? 9.061 2.093 9.959 1.00 87.12 146 GLY A C 1
ATOM 1215 O O . GLY A 1 146 ? 10.002 2.864 9.766 1.00 87.12 146 GLY A O 1
ATOM 1216 N N . LYS A 1 147 ? 9.175 0.785 9.691 1.00 87.81 147 LYS A N 1
ATOM 1217 C CA . LYS A 1 147 ? 10.352 0.210 9.020 1.00 87.81 147 LYS A CA 1
ATOM 1218 C C . LYS A 1 147 ? 10.208 0.343 7.502 1.00 87.81 147 LYS A C 1
ATOM 1220 O O . LYS A 1 147 ? 9.300 -0.252 6.926 1.00 87.81 147 LYS A O 1
ATOM 1225 N N . LYS A 1 148 ? 11.129 1.053 6.847 1.00 90.50 148 LYS A N 1
ATOM 1226 C CA . LYS A 1 148 ? 11.216 1.078 5.377 1.00 90.50 148 LYS A CA 1
ATOM 1227 C C . LYS A 1 148 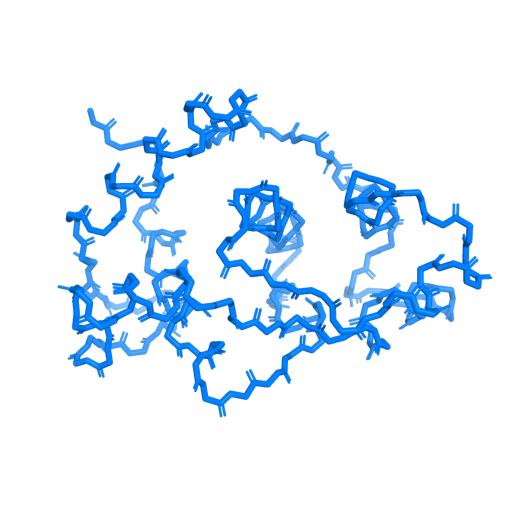? 11.729 -0.273 4.890 1.00 90.50 148 LYS A C 1
ATOM 1229 O O . LYS A 1 148 ? 12.877 -0.623 5.164 1.00 90.50 148 LYS A O 1
ATOM 1234 N N . LEU A 1 149 ? 10.876 -1.041 4.220 1.00 90.75 149 LEU A N 1
ATOM 1235 C CA . LEU A 1 149 ? 11.230 -2.389 3.750 1.00 90.75 149 LEU A CA 1
ATOM 1236 C C . LEU A 1 149 ? 11.940 -2.340 2.397 1.00 90.75 149 LEU A C 1
ATOM 1238 O O . LEU A 1 149 ? 12.880 -3.094 2.165 1.00 90.75 149 LEU A O 1
ATOM 1242 N N . PHE A 1 150 ? 11.544 -1.378 1.565 1.00 94.50 150 PHE A N 1
ATOM 1243 C CA . PHE A 1 150 ? 12.160 -1.078 0.279 1.00 94.50 150 PHE A CA 1
ATOM 1244 C C . PHE A 1 150 ? 12.400 0.436 0.216 1.00 94.50 150 PHE A C 1
ATOM 1246 O O . PHE A 1 150 ? 11.482 1.191 -0.117 1.00 94.50 150 PHE A O 1
ATOM 1253 N N . PRO A 1 151 ? 13.584 0.918 0.637 1.00 93.94 151 PRO A N 1
ATOM 1254 C CA . PRO A 1 151 ? 13.914 2.334 0.557 1.00 93.94 151 PRO A CA 1
ATOM 1255 C C . PRO A 1 151 ? 13.903 2.815 -0.896 1.00 93.94 151 PRO A C 1
ATOM 1257 O O . PRO A 1 151 ? 14.573 2.227 -1.745 1.00 93.94 151 PRO A O 1
ATOM 1260 N N . VAL A 1 152 ? 13.150 3.879 -1.172 1.00 93.19 152 VAL A N 1
ATOM 1261 C CA . VAL A 1 152 ? 13.054 4.452 -2.521 1.00 93.19 152 VAL A CA 1
ATOM 1262 C C . VAL A 1 152 ? 14.351 5.153 -2.937 1.00 93.19 152 VAL A C 1
ATOM 1264 O O . VAL A 1 152 ? 15.022 5.775 -2.108 1.00 93.19 152 VAL A O 1
ATOM 1267 N N . GLN A 1 153 ? 14.716 5.048 -4.215 1.00 86.56 153 GLN A N 1
ATOM 1268 C CA . GLN A 1 153 ? 15.943 5.639 -4.763 1.00 86.56 153 GLN A CA 1
ATOM 1269 C C . GLN A 1 153 ? 15.685 7.062 -5.276 1.00 86.56 153 GLN A C 1
ATOM 1271 O O . GLN A 1 153 ? 14.826 7.258 -6.128 1.00 86.56 153 GLN A O 1
ATOM 1276 N N . ALA A 1 154 ? 16.405 8.051 -4.736 1.00 63.88 154 ALA A N 1
ATOM 1277 C CA . ALA A 1 154 ? 16.231 9.471 -5.068 1.00 63.88 154 ALA A CA 1
ATOM 1278 C C . ALA A 1 154 ? 16.474 9.796 -6.553 1.00 63.88 154 ALA A C 1
ATOM 1280 O O . ALA A 1 154 ? 17.469 9.280 -7.111 1.00 63.88 154 ALA A O 1
#